Protein AF-A0A933EXP5-F1 (afdb_monomer_lite)

Secondary structure (DSSP, 8-state):
-TTTTIIIIIHHHHH-TTT-GGGHHHHHHHHHHHGGGSTTTGGGHHHHHHHHHHHHHHHHHHHHIIIIIHHHHHTTS--TTS--HHHHHHHHHHHHHHHHHHHHHHTSS---HHHHHHHHHHHHHHHHHHHHHHHHHHHHHHHHHHHHHHIIIIIIIHHHHT-

Radius of gyration: 26.06 Å; chains: 1; bounding box: 67×43×65 Å

Foldseek 3Di:
DVPPPCVLPVCVVPPPVPPPPVNVVVVVLVVQCVCCVPVVSNVSNVVSVVVVVVVVCVVVVVCCCVVPVVVLVVLQVDDCPDPDVVSVVVNVVSVLLVVLLVLLVVCVDDDDPVSVVSVVSNVVSVVVVVVVVVVVVVVVVVVVVVVVVCCCVVVPVCVVVVD

Structure (mmCIF, N/CA/C/O backbone):
data_AF-A0A933EXP5-F1
#
_entry.id   AF-A0A933EXP5-F1
#
loop_
_atom_site.group_PDB
_atom_site.id
_atom_site.type_symbol
_atom_site.label_atom_id
_atom_site.label_alt_id
_atom_site.label_comp_id
_atom_site.label_asym_id
_atom_site.label_entity_id
_atom_site.label_seq_id
_atom_site.pdbx_PDB_ins_code
_atom_site.Cartn_x
_atom_site.Cartn_y
_atom_site.Cartn_z
_atom_site.occupancy
_atom_site.B_iso_or_equiv
_atom_site.auth_seq_id
_atom_site.auth_comp_id
_atom_site.auth_asym_id
_atom_site.auth_atom_id
_atom_site.pdbx_PDB_model_num
ATOM 1 N N . LEU A 1 1 ? 18.696 3.219 -24.895 1.00 45.62 1 LEU A N 1
ATOM 2 C CA . LEU A 1 1 ? 18.831 2.351 -26.090 1.00 45.62 1 LEU A CA 1
ATOM 3 C C . LEU A 1 1 ? 19.779 1.184 -25.817 1.00 45.62 1 LEU A C 1
ATOM 5 O O . LEU A 1 1 ? 19.282 0.069 -25.726 1.00 45.62 1 LEU A O 1
ATOM 9 N N . ASN A 1 2 ? 21.071 1.427 -25.559 1.00 44.12 2 ASN A N 1
ATOM 10 C CA . ASN A 1 2 ? 22.070 0.364 -25.340 1.00 44.12 2 ASN A CA 1
ATOM 11 C C . ASN A 1 2 ? 21.957 -0.402 -23.999 1.00 44.12 2 ASN A C 1
ATOM 13 O O . ASN A 1 2 ? 22.545 -1.457 -23.846 1.00 44.12 2 ASN A O 1
ATOM 17 N N . GLN A 1 3 ? 21.194 0.113 -23.027 1.00 47.25 3 GLN A N 1
ATOM 18 C CA . GLN A 1 3 ? 21.045 -0.510 -21.698 1.00 47.25 3 GLN A CA 1
ATOM 19 C C . GLN A 1 3 ? 19.686 -1.188 -21.468 1.00 47.25 3 GLN A C 1
ATOM 21 O O . GLN A 1 3 ? 19.489 -1.831 -20.446 1.00 47.25 3 GLN A O 1
ATOM 26 N N . THR A 1 4 ? 18.725 -1.029 -22.384 1.00 51.09 4 THR A N 1
ATOM 27 C CA . THR A 1 4 ? 17.343 -1.491 -22.152 1.00 51.09 4 THR A CA 1
ATOM 28 C C . THR A 1 4 ? 16.698 -2.188 -23.338 1.00 51.09 4 THR A C 1
ATOM 30 O O . THR A 1 4 ? 15.923 -3.108 -23.114 1.00 51.09 4 THR A O 1
ATOM 33 N N . LEU A 1 5 ? 16.999 -1.783 -24.576 1.00 51.91 5 LEU A N 1
ATOM 34 C CA . LEU A 1 5 ? 16.388 -2.365 -25.778 1.00 51.91 5 LEU A CA 1
ATOM 35 C C . LEU A 1 5 ? 17.297 -3.407 -26.443 1.00 51.91 5 LEU A C 1
ATOM 37 O O . LEU A 1 5 ? 16.813 -4.446 -26.879 1.00 51.91 5 LEU A O 1
ATOM 41 N N . VAL A 1 6 ? 18.608 -3.152 -26.476 1.00 54.44 6 VAL A N 1
ATOM 42 C CA . VAL A 1 6 ? 19.599 -4.073 -27.057 1.00 54.44 6 VAL A CA 1
ATOM 43 C C . VAL A 1 6 ? 19.686 -5.405 -26.285 1.00 54.44 6 VAL A C 1
ATOM 45 O O . VAL A 1 6 ? 19.451 -6.433 -26.920 1.00 54.44 6 VAL A O 1
ATOM 48 N N . PRO A 1 7 ? 19.873 -5.427 -24.945 1.00 55.56 7 PRO A N 1
ATOM 49 C CA . PRO A 1 7 ? 20.032 -6.691 -24.213 1.00 55.56 7 PRO A CA 1
ATOM 50 C C . PRO A 1 7 ? 18.714 -7.443 -23.964 1.00 55.56 7 PRO A C 1
ATOM 52 O O . PRO A 1 7 ? 18.708 -8.662 -23.849 1.00 55.56 7 PRO A O 1
ATOM 55 N N . ASN A 1 8 ? 17.576 -6.739 -23.892 1.00 55.62 8 ASN A N 1
ATOM 56 C CA . ASN A 1 8 ? 16.293 -7.365 -23.537 1.00 55.62 8 ASN A CA 1
ATOM 57 C C . ASN A 1 8 ? 15.436 -7.768 -24.743 1.00 55.62 8 ASN A C 1
ATOM 59 O O . ASN A 1 8 ? 14.465 -8.499 -24.565 1.00 55.62 8 ASN A O 1
ATOM 63 N N . LEU A 1 9 ? 15.736 -7.266 -25.948 1.00 56.91 9 LEU A N 1
ATOM 64 C CA . LEU A 1 9 ? 14.895 -7.509 -27.123 1.00 56.91 9 LEU A CA 1
ATOM 65 C C . LEU A 1 9 ? 15.687 -7.913 -28.368 1.00 56.91 9 LEU A C 1
ATOM 67 O O . LEU A 1 9 ? 15.249 -8.806 -29.078 1.00 56.91 9 LEU A O 1
ATOM 71 N N . ILE A 1 10 ? 16.831 -7.285 -28.653 1.00 55.38 10 ILE A N 1
ATOM 72 C CA . ILE A 1 10 ? 17.547 -7.505 -29.923 1.00 55.38 10 ILE A CA 1
ATOM 73 C C . ILE A 1 10 ? 18.473 -8.728 -29.834 1.00 55.38 10 ILE A C 1
ATOM 75 O O . ILE A 1 10 ? 18.389 -9.614 -30.679 1.00 55.38 10 ILE A O 1
ATOM 79 N N . GLU A 1 11 ? 19.299 -8.838 -28.794 1.00 57.97 11 GLU A N 1
ATOM 80 C CA . GLU A 1 11 ? 20.190 -9.997 -28.596 1.00 57.97 11 GLU A CA 1
ATOM 81 C C . GLU A 1 11 ? 19.455 -11.354 -28.469 1.00 57.97 11 GLU A C 1
ATOM 83 O O . GLU A 1 11 ? 19.861 -12.303 -29.146 1.00 57.97 11 GLU A O 1
ATOM 88 N N . PRO A 1 12 ? 18.343 -11.486 -27.713 1.00 56.03 12 PRO A N 1
ATOM 89 C CA . PRO A 1 12 ? 17.659 -12.775 -27.585 1.00 56.03 12 PRO A CA 1
ATOM 90 C C . PRO A 1 12 ? 16.879 -13.217 -28.835 1.00 56.03 12 PRO A C 1
ATOM 92 O O . PRO A 1 12 ? 16.626 -14.412 -28.987 1.00 56.03 12 PRO A O 1
ATOM 95 N N . LEU A 1 13 ? 16.506 -12.291 -29.729 1.00 53.81 13 LEU A N 1
ATOM 96 C CA . LEU A 1 13 ? 15.774 -12.599 -30.969 1.00 53.81 13 LEU A CA 1
ATOM 97 C C . LEU A 1 13 ? 16.696 -13.059 -32.108 1.00 53.81 13 LEU A C 1
ATOM 99 O O . LEU A 1 13 ? 16.277 -13.883 -32.923 1.00 53.81 13 LEU A O 1
ATOM 103 N N . PHE A 1 14 ? 17.937 -12.562 -32.154 1.00 57.97 14 PHE A N 1
ATOM 104 C CA . PHE A 1 14 ? 18.897 -12.874 -33.221 1.00 57.97 14 PHE A CA 1
ATOM 105 C C . PHE A 1 14 ? 19.993 -13.881 -32.820 1.00 57.97 14 PHE A C 1
ATOM 107 O O . PHE A 1 14 ? 20.679 -14.384 -33.706 1.00 57.97 14 PHE A O 1
ATOM 114 N N . GLY A 1 15 ? 20.155 -14.196 -31.526 1.00 58.19 15 GLY A N 1
ATOM 115 C CA . GLY A 1 15 ? 21.155 -15.158 -31.037 1.00 58.19 15 GLY A CA 1
ATOM 116 C C . GLY A 1 15 ? 20.659 -16.597 -30.844 1.00 58.19 15 GLY A C 1
ATOM 117 O O . GLY A 1 15 ? 21.420 -17.526 -31.090 1.00 58.19 15 GLY A O 1
ATOM 118 N N . ASP A 1 16 ? 19.404 -16.804 -30.419 1.00 55.38 16 ASP A N 1
ATOM 119 C CA . ASP A 1 16 ? 18.912 -18.136 -30.019 1.00 55.38 16 ASP A CA 1
ATOM 120 C C . ASP A 1 16 ? 17.395 -18.291 -30.277 1.00 55.38 16 ASP A C 1
ATOM 122 O O . ASP A 1 16 ? 16.550 -18.357 -29.378 1.00 55.38 16 ASP A O 1
ATOM 126 N N . THR A 1 17 ? 17.025 -18.293 -31.561 1.00 53.06 17 THR A N 1
ATOM 127 C CA . THR A 1 17 ? 15.632 -18.263 -32.054 1.00 53.06 17 THR A CA 1
ATOM 128 C C . THR A 1 17 ? 14.779 -19.464 -31.601 1.00 53.06 17 THR A C 1
ATOM 130 O O . THR A 1 17 ? 13.553 -19.378 -31.608 1.00 53.06 17 THR A O 1
ATOM 133 N N . ALA A 1 18 ? 15.386 -20.571 -31.156 1.00 57.25 18 ALA A N 1
ATOM 134 C CA . ALA A 1 18 ? 14.666 -21.781 -30.741 1.00 57.25 18 ALA A CA 1
ATOM 135 C C . ALA A 1 18 ? 14.181 -21.768 -29.274 1.00 57.25 18 ALA A C 1
ATOM 137 O O . ALA A 1 18 ? 13.230 -22.475 -28.943 1.00 57.25 18 ALA A O 1
ATOM 138 N N . ARG A 1 19 ? 14.807 -20.979 -28.384 1.00 59.16 19 ARG A N 1
ATOM 139 C CA . ARG A 1 19 ? 14.485 -20.939 -26.939 1.00 59.16 19 ARG A CA 1
ATOM 140 C C . ARG A 1 19 ? 13.534 -19.795 -26.564 1.00 59.16 19 ARG A C 1
ATOM 142 O O . ARG A 1 19 ? 12.861 -19.871 -25.544 1.00 59.16 19 ARG A O 1
ATOM 149 N N . ASN A 1 20 ? 13.464 -18.757 -27.397 1.00 60.22 20 ASN A N 1
ATOM 150 C CA . ASN A 1 20 ? 12.940 -17.437 -27.036 1.00 60.22 20 ASN A CA 1
ATOM 151 C C . ASN A 1 20 ? 11.650 -17.035 -27.780 1.00 60.22 20 ASN A C 1
ATOM 153 O O . ASN A 1 20 ? 11.380 -15.847 -27.955 1.00 60.22 20 ASN A O 1
ATOM 157 N N . TRP A 1 21 ? 10.826 -17.999 -28.210 1.00 64.69 21 TRP A N 1
ATOM 158 C CA . TRP A 1 21 ? 9.543 -17.709 -28.877 1.00 64.69 21 TRP A CA 1
ATOM 159 C C . TRP A 1 21 ? 8.591 -16.870 -28.002 1.00 64.69 21 TRP A C 1
ATOM 161 O O . TRP A 1 21 ? 7.831 -16.043 -28.508 1.00 64.69 21 TRP A O 1
ATOM 171 N N . ASP A 1 22 ? 8.700 -17.001 -26.679 1.00 66.69 22 ASP A N 1
ATOM 172 C CA . ASP A 1 22 ? 7.883 -16.276 -25.699 1.00 66.69 22 ASP A CA 1
ATOM 173 C C . ASP A 1 22 ? 8.078 -14.747 -25.745 1.00 6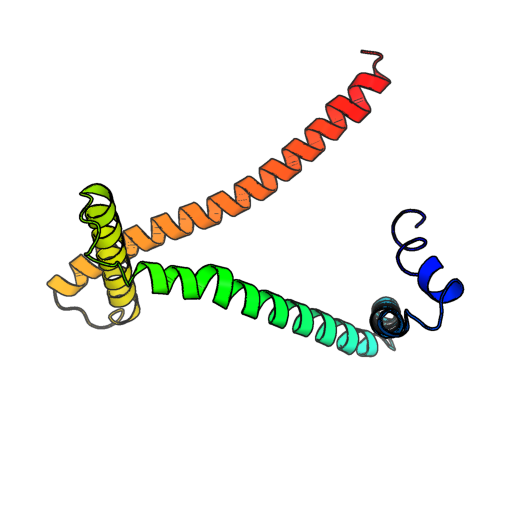6.69 22 ASP A C 1
ATOM 175 O O . ASP A 1 22 ? 7.189 -13.993 -25.348 1.00 66.69 22 ASP A O 1
ATOM 179 N N . LEU A 1 23 ? 9.207 -14.263 -26.281 1.00 67.06 23 LEU A N 1
ATOM 180 C CA . LEU A 1 23 ? 9.526 -12.833 -26.405 1.00 67.06 23 LEU A CA 1
ATOM 181 C C . LEU A 1 23 ? 8.880 -12.168 -27.633 1.00 67.06 23 LEU A C 1
ATOM 183 O O . LEU A 1 23 ? 8.807 -10.938 -27.713 1.00 67.06 23 LEU A O 1
ATOM 187 N N . VAL A 1 24 ? 8.339 -12.957 -28.565 1.00 72.94 24 VAL A N 1
ATOM 188 C CA . VAL A 1 24 ? 7.648 -12.445 -29.759 1.00 72.94 24 VAL A CA 1
ATOM 189 C C . VAL A 1 24 ? 6.343 -11.743 -29.376 1.00 72.94 24 VAL A C 1
ATOM 191 O O . VAL A 1 24 ? 6.027 -10.677 -29.906 1.00 72.94 24 VAL A O 1
ATOM 194 N N . VAL A 1 25 ? 5.608 -12.289 -28.404 1.00 78.62 25 VAL A N 1
ATOM 195 C CA . VAL A 1 25 ? 4.335 -11.730 -27.919 1.00 78.62 25 VAL A CA 1
ATOM 196 C C . VAL A 1 25 ? 4.509 -10.316 -27.333 1.00 78.62 25 VAL A C 1
ATOM 198 O O . VAL A 1 25 ? 3.847 -9.396 -27.823 1.00 78.62 25 VAL A O 1
ATOM 201 N N . PRO A 1 26 ? 5.402 -10.067 -26.351 1.00 75.88 26 PRO A N 1
ATOM 202 C CA . PRO A 1 26 ? 5.646 -8.715 -25.852 1.00 75.88 26 PRO A CA 1
ATOM 203 C C . PRO A 1 26 ? 6.276 -7.793 -26.906 1.00 75.88 26 PRO A C 1
ATOM 205 O O . PRO A 1 26 ? 5.999 -6.594 -26.883 1.00 75.88 26 PRO A O 1
ATOM 208 N N . GLY A 1 27 ? 7.045 -8.321 -27.866 1.00 78.56 27 GLY A N 1
ATOM 209 C CA . GLY A 1 27 ? 7.560 -7.547 -29.001 1.00 78.56 27 GLY A CA 1
ATOM 210 C C . GLY A 1 27 ? 6.448 -6.991 -29.901 1.00 78.56 27 GLY A C 1
ATOM 211 O O . GLY A 1 27 ? 6.428 -5.794 -30.199 1.00 78.56 27 GLY A O 1
ATOM 212 N N . ILE A 1 28 ? 5.473 -7.829 -30.270 1.00 83.25 28 ILE A N 1
ATOM 213 C CA . ILE A 1 28 ? 4.301 -7.419 -31.061 1.00 83.25 28 ILE A CA 1
ATOM 214 C C . ILE A 1 28 ? 3.453 -6.405 -30.284 1.00 83.25 28 ILE A C 1
ATOM 216 O O . ILE A 1 28 ? 3.070 -5.371 -30.834 1.00 83.25 28 ILE A O 1
ATOM 220 N N . LEU A 1 29 ? 3.203 -6.651 -28.994 1.00 82.25 29 LEU A N 1
ATOM 221 C CA . LEU A 1 29 ? 2.454 -5.723 -28.137 1.00 82.25 29 LEU A CA 1
ATOM 222 C C . LEU A 1 29 ? 3.176 -4.375 -27.990 1.00 82.25 29 LEU A C 1
ATOM 224 O O . LEU A 1 29 ? 2.538 -3.322 -28.044 1.00 82.25 29 LEU A O 1
ATOM 228 N N . GLY A 1 30 ? 4.505 -4.396 -27.871 1.00 80.81 30 GLY A N 1
ATOM 229 C CA . GLY A 1 30 ? 5.348 -3.203 -27.855 1.00 80.81 30 GLY A CA 1
ATOM 230 C C . GLY A 1 30 ? 5.228 -2.401 -29.149 1.00 80.81 30 GLY A C 1
ATOM 231 O O . GLY A 1 30 ? 4.992 -1.194 -29.104 1.00 80.81 30 GLY A O 1
ATOM 232 N N . PHE A 1 31 ? 5.294 -3.061 -30.306 1.00 82.69 31 PHE A N 1
ATOM 233 C CA . PHE A 1 31 ? 5.099 -2.404 -31.600 1.00 82.69 31 PHE A CA 1
ATOM 234 C C . PHE A 1 31 ? 3.687 -1.811 -31.745 1.00 82.69 31 PHE A C 1
ATOM 236 O O . PHE A 1 31 ? 3.531 -0.666 -32.171 1.00 82.69 31 PHE A O 1
ATOM 243 N N . MET A 1 32 ? 2.651 -2.536 -31.308 1.00 82.94 32 MET A N 1
ATOM 244 C CA . MET A 1 32 ? 1.266 -2.048 -31.307 1.00 82.94 32 MET A CA 1
ATOM 245 C C . MET A 1 32 ? 1.076 -0.793 -30.442 1.00 82.94 32 MET A C 1
ATOM 247 O O . MET A 1 32 ? 0.242 0.052 -30.773 1.00 82.94 32 MET A O 1
ATOM 251 N N . LEU A 1 33 ? 1.851 -0.624 -29.366 1.00 83.75 33 LEU A N 1
ATOM 252 C CA . LEU A 1 33 ? 1.831 0.601 -28.560 1.00 83.75 33 LEU A CA 1
ATOM 253 C C . LEU A 1 33 ? 2.397 1.810 -29.319 1.00 83.75 33 LEU A C 1
ATOM 255 O O . LEU A 1 33 ? 1.854 2.907 -29.179 1.00 83.75 33 LEU A O 1
ATOM 259 N N . TYR A 1 34 ? 3.412 1.632 -30.170 1.00 82.81 34 TYR A N 1
ATOM 260 C CA . TYR A 1 34 ? 3.962 2.720 -30.995 1.00 82.81 34 TYR A CA 1
ATOM 261 C C . TYR A 1 34 ? 2.975 3.223 -32.058 1.00 82.81 34 TYR A C 1
ATOM 263 O O . TYR A 1 34 ? 3.000 4.398 -32.423 1.00 82.81 34 TYR A O 1
ATOM 271 N N . ILE A 1 35 ? 2.024 2.397 -32.497 1.00 86.50 35 ILE A N 1
ATOM 272 C CA . ILE A 1 35 ? 0.972 2.814 -33.443 1.00 86.50 35 ILE A CA 1
ATOM 273 C C . ILE A 1 35 ? 0.091 3.941 -32.861 1.00 86.50 35 ILE A C 1
ATOM 275 O O . ILE A 1 35 ? -0.554 4.681 -33.606 1.00 86.50 35 ILE A O 1
ATOM 279 N N . ARG A 1 36 ? 0.121 4.161 -31.536 1.00 80.12 36 ARG A N 1
ATOM 280 C CA . ARG A 1 36 ? -0.570 5.269 -30.857 1.00 80.12 36 ARG A CA 1
ATOM 281 C C . ARG A 1 36 ? -0.203 6.656 -31.400 1.00 80.12 36 ARG A C 1
ATOM 283 O O . ARG A 1 36 ? -1.038 7.553 -31.324 1.00 80.12 36 ARG A O 1
ATOM 290 N N . TYR A 1 37 ? 0.995 6.840 -31.957 1.00 83.56 37 TYR A N 1
ATOM 291 C CA . TYR A 1 37 ? 1.424 8.129 -32.517 1.00 83.56 37 TYR A CA 1
ATOM 292 C C . TYR A 1 37 ? 0.722 8.492 -33.838 1.00 83.56 37 TYR A C 1
ATOM 294 O O . TYR A 1 37 ? 0.744 9.653 -34.238 1.00 83.56 37 TYR A O 1
ATOM 302 N N . ILE A 1 38 ? 0.062 7.535 -34.504 1.00 88.25 38 ILE A N 1
ATOM 303 C CA . ILE A 1 38 ? -0.667 7.763 -35.757 1.00 88.25 38 ILE A CA 1
ATOM 304 C C . ILE A 1 38 ? -2.177 7.794 -35.455 1.00 88.25 38 ILE A C 1
ATOM 306 O O . ILE A 1 38 ? -2.788 6.736 -35.272 1.00 88.25 38 ILE A O 1
ATOM 310 N N . PRO A 1 39 ? -2.836 8.972 -35.455 1.00 77.62 39 PRO A N 1
ATOM 311 C CA . PRO A 1 39 ? -4.223 9.110 -34.993 1.00 77.62 39 PRO A CA 1
ATOM 312 C C . PRO A 1 39 ? -5.235 8.274 -35.795 1.00 77.62 39 PRO A C 1
ATOM 314 O O . PRO A 1 39 ? -6.260 7.876 -35.250 1.00 77.62 39 PRO A O 1
ATOM 317 N N . LYS A 1 40 ? -4.937 7.942 -37.061 1.00 84.25 40 LYS A N 1
ATOM 318 C CA . LYS A 1 40 ? -5.809 7.125 -37.926 1.00 84.25 40 LYS A CA 1
ATOM 319 C C . LYS A 1 40 ? -5.853 5.634 -37.549 1.00 84.25 40 LYS A C 1
ATOM 321 O O . LYS A 1 40 ? -6.852 4.982 -37.823 1.00 84.25 40 LYS A O 1
ATOM 326 N N . ILE A 1 41 ? -4.799 5.089 -36.930 1.00 87.50 41 ILE A N 1
ATOM 327 C CA . ILE A 1 41 ? -4.671 3.645 -36.615 1.00 87.50 41 ILE A CA 1
ATOM 328 C C . ILE A 1 41 ? -4.502 3.419 -35.098 1.00 87.50 41 ILE A C 1
ATOM 330 O O . ILE A 1 41 ? -4.380 2.295 -34.620 1.00 87.50 41 ILE A O 1
ATOM 334 N N . ALA A 1 42 ? -4.599 4.480 -34.291 1.00 83.31 42 ALA A N 1
ATOM 335 C CA . ALA A 1 42 ? -4.417 4.435 -32.841 1.00 83.31 42 ALA A CA 1
ATOM 336 C C . ALA A 1 42 ? -5.333 3.429 -32.108 1.00 83.31 42 ALA A C 1
ATOM 338 O O . ALA A 1 42 ? -5.017 3.024 -30.989 1.00 83.31 42 ALA A O 1
ATOM 339 N N . TRP A 1 43 ? -6.437 2.981 -32.717 1.00 87.31 43 TRP A N 1
ATOM 340 C CA . TRP A 1 43 ? -7.316 1.950 -32.156 1.00 87.31 43 TRP A CA 1
ATOM 341 C C . TRP A 1 43 ? -6.596 0.615 -31.899 1.00 87.31 43 TRP A C 1
ATOM 343 O O . TRP A 1 43 ? -6.911 -0.053 -30.918 1.00 87.31 43 TRP A O 1
ATOM 353 N N . VAL A 1 44 ? -5.578 0.272 -32.697 1.00 85.75 44 VAL A N 1
ATOM 354 C CA . VAL A 1 44 ? -4.791 -0.965 -32.544 1.00 85.75 44 VAL A CA 1
ATOM 355 C C . VAL A 1 44 ? -4.019 -0.975 -31.219 1.00 85.75 44 VAL A C 1
ATOM 357 O O . VAL A 1 44 ? -3.941 -2.005 -30.551 1.00 85.75 44 VAL A O 1
ATOM 360 N N . SER A 1 45 ? -3.541 0.188 -30.764 1.00 87.00 45 SER A N 1
ATOM 361 C CA . SER A 1 45 ? -2.828 0.305 -29.481 1.00 87.00 45 SER A CA 1
ATOM 362 C C . SER A 1 45 ? -3.706 -0.028 -28.264 1.00 87.00 45 SER A C 1
ATOM 364 O O . SER A 1 45 ? -3.189 -0.384 -27.205 1.00 87.00 45 SER A O 1
ATOM 366 N N . ARG A 1 46 ? -5.041 0.023 -28.407 1.00 87.25 46 ARG A N 1
ATOM 367 C CA . ARG A 1 46 ? -5.987 -0.306 -27.329 1.00 87.25 46 ARG A CA 1
ATOM 368 C C . ARG A 1 46 ? -5.958 -1.787 -26.961 1.00 87.25 46 ARG A C 1
ATOM 370 O O . ARG A 1 46 ? -6.113 -2.095 -25.787 1.00 87.25 46 ARG A O 1
ATOM 377 N N . PHE A 1 47 ? -5.714 -2.688 -27.917 1.00 88.56 47 PHE A N 1
ATOM 378 C CA . PHE A 1 47 ? -5.587 -4.122 -27.625 1.00 88.56 47 PHE A CA 1
ATOM 379 C C . PHE A 1 47 ? -4.326 -4.421 -26.822 1.00 88.56 47 PHE A C 1
ATOM 381 O O . PHE A 1 47 ? -4.385 -5.163 -25.845 1.00 88.56 47 PHE A O 1
ATOM 388 N N . ALA A 1 48 ? -3.207 -3.787 -27.180 1.00 87.62 48 ALA A N 1
ATOM 389 C CA . ALA A 1 48 ? -1.968 -3.938 -26.429 1.00 87.62 48 ALA A CA 1
ATOM 390 C C . ALA A 1 48 ? -2.101 -3.397 -24.997 1.00 87.62 48 ALA A C 1
ATOM 392 O O . ALA A 1 48 ? -1.690 -4.056 -24.044 1.00 87.62 48 ALA A O 1
ATOM 393 N N . LEU A 1 49 ? -2.754 -2.240 -24.831 1.00 86.75 49 LEU A N 1
ATOM 394 C CA . LEU A 1 49 ? -3.071 -1.689 -23.511 1.00 86.75 49 LEU A CA 1
ATOM 395 C C . LEU A 1 49 ? -4.013 -2.593 -22.710 1.00 86.75 49 LEU A C 1
ATOM 397 O O . LEU A 1 49 ? -3.783 -2.783 -21.520 1.00 86.75 49 LEU A O 1
ATOM 401 N N . ALA A 1 50 ? -5.044 -3.162 -23.341 1.00 90.38 50 ALA A N 1
ATOM 402 C CA . ALA A 1 50 ? -5.969 -4.073 -22.676 1.00 90.38 50 ALA A CA 1
ATOM 403 C C . ALA A 1 50 ? -5.233 -5.305 -22.134 1.00 90.38 50 ALA A C 1
ATOM 405 O O . ALA A 1 50 ? -5.352 -5.606 -20.952 1.00 90.38 50 ALA A O 1
ATOM 406 N N . ILE A 1 51 ? -4.401 -5.949 -22.958 1.00 90.62 51 ILE A N 1
ATOM 407 C CA . ILE A 1 51 ? -3.610 -7.119 -22.550 1.00 90.62 51 ILE A CA 1
ATOM 408 C C . ILE A 1 51 ? -2.640 -6.759 -21.418 1.00 90.62 51 ILE A C 1
ATOM 410 O O . ILE A 1 51 ? -2.564 -7.480 -20.424 1.00 90.62 51 ILE A O 1
ATOM 414 N N . TYR A 1 52 ? -1.945 -5.623 -21.525 1.00 87.81 52 TYR A N 1
ATOM 415 C CA . TYR A 1 52 ? -1.034 -5.146 -20.483 1.00 87.81 52 TYR A CA 1
ATOM 416 C C . TYR A 1 52 ? -1.751 -4.916 -19.143 1.00 87.81 52 TYR A C 1
ATOM 418 O O . TYR A 1 52 ? -1.294 -5.381 -18.098 1.00 87.81 52 TYR A O 1
ATOM 426 N N . VAL A 1 53 ? -2.898 -4.231 -19.169 1.00 92.31 53 VAL A N 1
ATOM 427 C CA . VAL A 1 53 ? -3.702 -3.956 -17.971 1.00 92.31 53 VAL A CA 1
ATOM 428 C C . VAL A 1 53 ? -4.261 -5.250 -17.382 1.00 92.31 53 VAL A C 1
ATOM 430 O O . VAL A 1 53 ? -4.176 -5.440 -16.172 1.00 92.31 53 VAL A O 1
ATOM 433 N N . THR A 1 54 ? -4.779 -6.165 -18.206 1.00 93.06 54 THR A N 1
ATOM 434 C CA . THR A 1 54 ? -5.293 -7.464 -17.746 1.00 93.06 54 THR A CA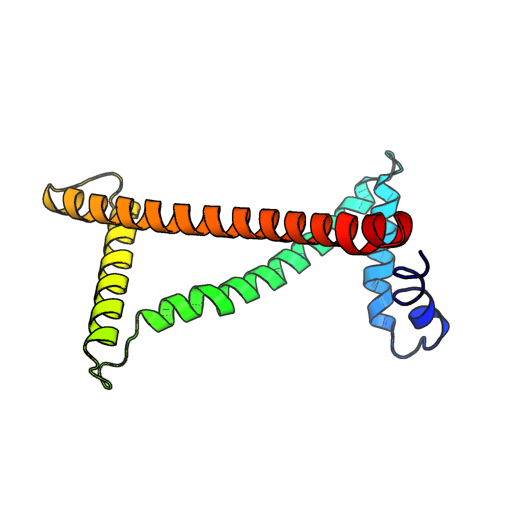 1
ATOM 435 C C . THR A 1 54 ? -4.202 -8.297 -17.082 1.00 93.06 54 THR A C 1
ATOM 437 O O . THR A 1 54 ? -4.432 -8.833 -15.999 1.00 93.06 54 THR A O 1
ATOM 440 N N . TYR A 1 55 ? -3.010 -8.367 -17.679 1.00 91.56 55 TYR A N 1
ATOM 441 C CA . TYR A 1 55 ? -1.865 -9.047 -17.077 1.00 91.56 55 TYR A CA 1
ATOM 442 C C . TYR A 1 55 ? -1.518 -8.444 -15.711 1.00 91.56 55 TYR A C 1
ATOM 444 O O . TYR A 1 55 ? -1.441 -9.164 -14.715 1.00 9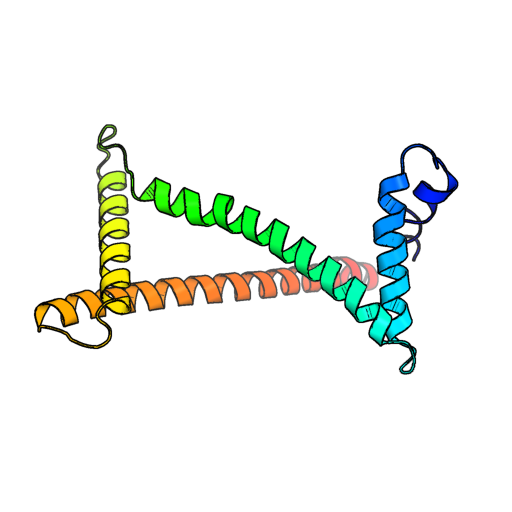1.56 55 TYR A O 1
ATOM 452 N N . TYR A 1 56 ? -1.386 -7.115 -15.643 1.00 91.88 56 TYR A N 1
ATOM 453 C CA . TYR A 1 56 ? -1.047 -6.423 -14.401 1.00 91.88 56 TYR A CA 1
ATOM 454 C C . TYR A 1 56 ? -2.096 -6.654 -13.307 1.00 91.88 56 TYR A C 1
ATOM 456 O O . TYR A 1 56 ? -1.744 -6.979 -12.175 1.00 91.88 56 TYR A O 1
ATOM 464 N N . ILE A 1 57 ? -3.385 -6.556 -13.647 1.00 94.75 57 ILE A N 1
ATOM 465 C CA . ILE A 1 57 ? -4.485 -6.823 -12.713 1.00 94.75 57 ILE A CA 1
ATOM 466 C C . ILE A 1 57 ? -4.459 -8.280 -12.240 1.00 94.75 57 ILE A C 1
ATOM 468 O O . ILE A 1 57 ? -4.648 -8.514 -11.052 1.00 94.75 57 ILE A O 1
ATOM 472 N N . GLY A 1 58 ? -4.206 -9.256 -13.117 1.00 93.69 58 GLY A N 1
ATOM 473 C CA . GLY A 1 58 ? -4.168 -10.674 -12.739 1.00 93.69 58 GLY A CA 1
ATOM 474 C C . GLY A 1 58 ? -3.043 -11.003 -11.752 1.00 93.69 58 GLY A C 1
ATOM 475 O O . GLY A 1 58 ? -3.267 -11.672 -10.736 1.00 93.69 58 GLY A O 1
ATOM 476 N N . VAL A 1 59 ? -1.843 -10.478 -12.013 1.00 93.94 59 VAL A N 1
ATOM 477 C CA . VAL A 1 59 ? -0.688 -10.614 -11.111 1.00 93.94 59 VAL A CA 1
ATOM 478 C C . VAL A 1 59 ? -0.976 -9.938 -9.773 1.00 93.94 59 VAL A C 1
ATOM 480 O O . VAL A 1 59 ? -0.827 -10.551 -8.714 1.00 93.94 59 VAL A O 1
ATOM 483 N N . GLU A 1 60 ? -1.438 -8.690 -9.812 1.00 90.88 60 GLU A N 1
ATOM 484 C CA . GLU A 1 60 ? -1.687 -7.892 -8.615 1.00 90.88 60 GLU A CA 1
ATOM 485 C C . GLU A 1 60 ? -2.838 -8.455 -7.774 1.00 90.88 60 GLU A C 1
ATOM 487 O O . GLU A 1 60 ? -2.758 -8.463 -6.548 1.00 90.88 60 GLU A O 1
ATOM 492 N N . PHE A 1 61 ? -3.883 -8.988 -8.409 1.00 94.00 61 PHE A N 1
ATOM 493 C CA . PHE A 1 61 ? -4.981 -9.667 -7.727 1.00 94.00 61 PHE A CA 1
ATOM 494 C C . PHE A 1 61 ? -4.465 -10.859 -6.922 1.00 94.00 61 PHE A C 1
ATOM 496 O O . PHE A 1 61 ? -4.705 -10.946 -5.718 1.00 94.00 61 PHE A O 1
ATOM 503 N N . THR A 1 62 ? -3.689 -11.737 -7.562 1.00 93.94 62 THR A N 1
ATOM 504 C CA . THR A 1 62 ? -3.120 -12.916 -6.896 1.00 93.94 62 THR A CA 1
ATOM 505 C C . THR A 1 62 ? -2.202 -12.501 -5.748 1.00 93.94 62 THR A C 1
ATOM 507 O O . THR A 1 62 ? -2.302 -13.061 -4.652 1.00 93.94 62 THR A O 1
ATOM 510 N N . ARG A 1 63 ? -1.372 -11.471 -5.968 1.00 92.50 63 ARG A N 1
ATOM 511 C CA . ARG A 1 63 ? -0.467 -10.895 -4.965 1.00 92.50 63 ARG A CA 1
ATOM 512 C C . ARG A 1 63 ? -1.221 -10.334 -3.764 1.00 92.50 63 ARG A C 1
ATOM 514 O O . ARG A 1 63 ? -0.833 -10.619 -2.638 1.00 92.50 63 ARG A O 1
ATOM 521 N N . LYS A 1 64 ? -2.302 -9.581 -3.974 1.00 91.19 64 LYS A N 1
ATOM 522 C CA . LYS A 1 64 ? -3.106 -9.011 -2.882 1.00 91.19 64 LYS A CA 1
ATOM 523 C C . LYS A 1 64 ? -3.870 -10.077 -2.112 1.00 91.19 64 LYS A C 1
ATOM 525 O O . LYS A 1 64 ? -3.879 -10.053 -0.884 1.00 91.19 64 LYS A O 1
ATOM 530 N N . VAL A 1 65 ? -4.472 -11.041 -2.806 1.00 93.69 65 VAL A N 1
ATOM 531 C CA . VAL A 1 65 ? -5.204 -12.130 -2.149 1.00 93.69 65 VAL A CA 1
ATOM 532 C C . VAL A 1 65 ? -4.264 -12.950 -1.263 1.00 93.69 65 VAL A C 1
ATOM 534 O O . VAL A 1 65 ? -4.544 -13.127 -0.080 1.00 93.69 65 VAL A O 1
ATOM 537 N N . HIS A 1 66 ? -3.122 -13.391 -1.793 1.00 92.06 66 HIS A N 1
ATOM 538 C CA . HIS A 1 66 ? -2.196 -14.248 -1.047 1.00 92.06 66 HIS A CA 1
ATOM 539 C C . HIS A 1 66 ? -1.297 -13.484 -0.074 1.00 92.06 66 HIS A C 1
ATOM 541 O O . HIS A 1 66 ? -0.945 -14.015 0.974 1.00 92.06 66 HIS A O 1
ATOM 547 N N . GLY A 1 67 ? -0.906 -12.257 -0.410 1.00 91.00 67 GLY A N 1
ATOM 548 C CA . GLY A 1 67 ? 0.044 -11.467 0.372 1.00 91.00 67 GLY A CA 1
ATOM 549 C C . GLY A 1 67 ? -0.598 -10.595 1.446 1.00 91.00 67 GLY A C 1
ATOM 550 O O . GLY A 1 67 ? 0.051 -10.290 2.444 1.00 91.00 67 GLY A O 1
ATOM 551 N N . GLU A 1 68 ? -1.860 -10.200 1.274 1.00 87.56 68 GLU A N 1
ATOM 552 C CA . GLU A 1 68 ? -2.533 -9.274 2.190 1.00 87.56 68 GLU A CA 1
ATOM 553 C C . GLU A 1 68 ? -3.791 -9.902 2.792 1.00 87.56 68 GLU A C 1
ATOM 555 O O . GLU A 1 68 ? -3.888 -10.008 4.013 1.00 87.56 68 GLU A O 1
ATOM 560 N N . VAL A 1 69 ? -4.726 -10.380 1.964 1.00 87.81 69 VAL A N 1
ATOM 561 C CA . VAL A 1 69 ? -6.047 -10.837 2.434 1.00 87.81 69 VAL A CA 1
ATOM 562 C C . VAL A 1 69 ? -5.956 -12.132 3.242 1.00 87.81 69 VAL A C 1
ATOM 564 O O . VAL A 1 69 ? -6.403 -12.167 4.387 1.00 87.81 69 VAL A O 1
ATOM 567 N N . LEU A 1 70 ? -5.362 -13.196 2.689 1.00 89.38 70 LEU A N 1
ATOM 568 C CA . LEU A 1 70 ? -5.260 -14.484 3.384 1.00 89.38 70 LEU A CA 1
ATOM 569 C C . LEU A 1 70 ? -4.469 -14.378 4.700 1.00 89.38 70 LEU A C 1
ATOM 571 O O . LEU A 1 70 ? -4.968 -14.878 5.709 1.00 89.38 70 LEU A O 1
ATOM 575 N N . PRO A 1 71 ? -3.316 -13.682 4.764 1.00 87.81 71 PRO A N 1
ATOM 576 C CA . PRO A 1 71 ? -2.605 -13.482 6.023 1.00 87.81 71 PRO A CA 1
ATOM 577 C C . PRO A 1 71 ? -3.380 -12.630 7.035 1.00 87.81 71 PRO A C 1
ATOM 579 O O . PRO A 1 71 ? -3.258 -12.842 8.239 1.00 87.81 71 PRO A O 1
ATOM 582 N N . GLN A 1 72 ? -4.184 -11.658 6.590 1.00 83.94 72 GLN A N 1
ATOM 583 C CA . GLN A 1 72 ? -5.052 -10.893 7.495 1.00 83.94 72 GLN A CA 1
ATOM 584 C C . GLN A 1 72 ? -6.147 -11.775 8.102 1.00 83.94 72 GLN A C 1
ATOM 586 O O . GLN A 1 72 ? -6.410 -11.673 9.299 1.00 83.94 72 GLN A O 1
ATOM 591 N N . LEU A 1 73 ? -6.738 -12.673 7.309 1.00 85.25 73 LEU A N 1
ATOM 592 C CA . LEU A 1 73 ? -7.720 -13.644 7.794 1.00 85.25 73 LEU A CA 1
ATOM 593 C C . LEU A 1 73 ? -7.081 -14.692 8.711 1.00 85.25 73 LEU A C 1
ATOM 595 O O . LEU A 1 73 ? -7.641 -15.002 9.758 1.00 85.25 73 LEU A O 1
ATOM 599 N N . SER A 1 74 ? -5.893 -15.201 8.377 1.00 83.31 74 SER A N 1
ATOM 600 C CA . SER A 1 74 ? -5.196 -16.179 9.222 1.00 83.31 74 SER A CA 1
ATOM 601 C C . SER A 1 74 ? -4.815 -15.588 10.580 1.00 83.31 74 SER A C 1
ATOM 603 O O . SER A 1 74 ? -4.861 -16.290 11.582 1.00 83.31 74 SER A O 1
ATOM 605 N N . ARG A 1 75 ? -4.507 -14.285 10.644 1.00 75.50 75 ARG A N 1
ATOM 606 C CA . ARG A 1 75 ? -4.264 -13.560 11.904 1.00 75.50 75 ARG A CA 1
ATOM 607 C C . ARG A 1 75 ? -5.509 -13.420 12.788 1.00 75.50 75 ARG A C 1
ATOM 609 O O . ARG A 1 75 ? -5.349 -13.140 13.970 1.00 75.50 75 ARG A O 1
ATOM 616 N N . LEU A 1 76 ? -6.722 -13.623 12.261 1.00 72.81 76 LEU A N 1
ATOM 617 C CA . LEU A 1 76 ? -7.937 -13.721 13.086 1.00 72.81 76 LEU A CA 1
ATOM 618 C C . LEU A 1 76 ? -8.046 -15.080 13.791 1.00 72.81 76 LEU A C 1
ATOM 620 O O . LEU A 1 76 ? -8.685 -15.176 14.835 1.00 72.81 76 LEU A O 1
ATOM 624 N N . ILE A 1 77 ? -7.433 -16.127 13.233 1.00 72.94 77 ILE A N 1
ATOM 625 C CA . ILE A 1 77 ? -7.484 -17.494 13.756 1.00 72.94 77 ILE A CA 1
ATOM 626 C C . ILE A 1 77 ? -6.235 -17.716 14.607 1.00 72.94 77 ILE A C 1
ATOM 628 O O . ILE A 1 77 ? -5.242 -18.292 14.168 1.00 72.94 77 ILE A O 1
ATOM 632 N N . VAL A 1 78 ? -6.259 -17.196 15.832 1.00 68.06 78 VAL A N 1
ATOM 633 C CA . VAL A 1 78 ? -5.113 -17.295 16.740 1.00 68.06 78 VAL A CA 1
ATOM 634 C C . VAL A 1 78 ? -5.177 -18.623 17.495 1.00 68.06 78 VAL A C 1
ATOM 636 O O . VAL A 1 78 ? -6.167 -18.878 18.186 1.00 68.06 78 VAL A O 1
ATOM 639 N N . PRO A 1 79 ? -4.147 -19.483 17.399 1.00 62.62 79 PRO A N 1
ATOM 640 C CA . PRO A 1 79 ? -4.079 -20.684 18.213 1.00 62.62 79 PRO A CA 1
ATOM 641 C C . PRO A 1 79 ? -3.872 -20.288 19.679 1.00 62.62 79 PRO A C 1
ATOM 643 O O . PRO A 1 79 ? -2.856 -19.704 20.047 1.00 62.62 79 PRO A O 1
ATOM 646 N N . LEU A 1 80 ? -4.833 -20.639 20.536 1.00 62.03 80 LEU A N 1
ATOM 647 C CA . LEU A 1 80 ? -4.812 -20.381 21.986 1.00 62.03 80 LEU A CA 1
ATOM 648 C C . LEU A 1 80 ? -3.754 -21.212 22.743 1.00 62.03 80 LEU A C 1
ATOM 650 O O . LEU A 1 80 ? -3.759 -21.267 23.967 1.00 62.03 80 LEU A O 1
ATOM 654 N N . THR A 1 81 ? -2.865 -21.898 22.026 1.00 63.22 81 THR A N 1
ATOM 655 C CA . THR A 1 81 ? -1.923 -22.880 22.573 1.00 63.22 81 THR A CA 1
ATOM 656 C C . THR A 1 81 ? -0.625 -22.260 23.088 1.00 63.22 81 THR A C 1
ATOM 658 O O . THR A 1 81 ? 0.079 -22.903 23.858 1.00 63.22 81 THR A O 1
ATOM 661 N N . GLN A 1 82 ? -0.301 -21.023 22.698 1.00 60.94 82 GLN A N 1
ATOM 662 C CA . GLN A 1 82 ? 0.821 -20.252 23.244 1.00 60.94 82 GLN A CA 1
ATOM 663 C C . GLN A 1 82 ? 0.270 -18.982 23.897 1.00 60.94 82 GLN A C 1
ATOM 665 O O . GLN A 1 82 ? 0.112 -17.941 23.259 1.00 60.94 82 GLN A O 1
ATOM 670 N N . LEU A 1 83 ? -0.095 -19.104 25.175 1.00 66.62 83 LEU A N 1
ATOM 671 C CA . LEU A 1 83 ? -0.680 -18.030 25.979 1.00 66.62 83 LEU A CA 1
ATOM 672 C C . LEU A 1 83 ? 0.403 -17.063 26.462 1.00 66.62 83 LEU A C 1
ATOM 674 O O . LEU A 1 83 ? 0.702 -16.990 27.651 1.00 66.62 83 LEU A O 1
ATOM 678 N N . ASP A 1 84 ? 0.989 -16.323 25.529 1.00 77.00 84 ASP A N 1
ATOM 679 C CA . ASP A 1 84 ? 1.807 -15.168 25.870 1.00 77.00 84 ASP A CA 1
ATOM 680 C C . ASP A 1 84 ? 0.904 -13.931 25.993 1.00 77.00 84 ASP A C 1
ATOM 682 O O . ASP A 1 84 ? 0.069 -13.667 25.115 1.00 77.00 84 ASP A O 1
ATOM 686 N N . ALA A 1 85 ? 1.030 -13.171 27.085 1.00 76.44 85 ALA A N 1
ATOM 687 C CA . ALA A 1 85 ? 0.106 -12.074 27.405 1.00 76.44 85 ALA A CA 1
ATOM 688 C C . ALA A 1 85 ? 0.078 -10.999 26.300 1.00 76.44 85 ALA A C 1
ATOM 690 O O . ALA A 1 85 ? -0.973 -10.429 25.993 1.00 76.44 85 ALA A O 1
ATOM 691 N N . HIS A 1 86 ? 1.223 -10.777 25.650 1.00 77.69 86 HIS A N 1
ATOM 692 C CA . HIS A 1 86 ? 1.361 -9.861 24.521 1.00 77.69 86 HIS A CA 1
ATOM 693 C C . HIS A 1 86 ? 0.576 -10.332 23.293 1.00 77.69 86 HIS A C 1
ATOM 695 O O . HIS A 1 86 ? -0.182 -9.557 22.707 1.00 77.69 86 HIS A O 1
ATOM 701 N N . THR A 1 87 ? 0.703 -11.607 22.924 1.00 78.31 87 THR A N 1
ATOM 702 C CA . THR A 1 87 ? 0.017 -12.185 21.761 1.00 78.31 87 THR A CA 1
ATOM 703 C C . THR A 1 87 ? -1.496 -12.132 21.939 1.00 78.31 87 THR A C 1
ATOM 705 O O . THR A 1 87 ? -2.212 -11.732 21.018 1.00 78.31 87 THR A O 1
ATOM 708 N N . VAL A 1 88 ? -1.996 -12.446 23.137 1.00 78.31 88 VAL A N 1
ATOM 709 C CA . VAL A 1 88 ? -3.431 -12.373 23.451 1.00 78.31 88 VAL A CA 1
ATOM 710 C C . VAL A 1 88 ? -3.946 -10.934 23.359 1.00 78.31 88 VAL A C 1
ATOM 712 O O . VAL A 1 88 ? -4.999 -10.701 22.763 1.00 78.31 88 VAL A O 1
ATOM 715 N N . PHE A 1 89 ? -3.193 -9.955 23.874 1.00 81.88 89 PHE A N 1
ATOM 716 C CA . PHE A 1 89 ? -3.578 -8.544 23.805 1.00 81.88 89 PHE A CA 1
ATOM 717 C C . PHE A 1 89 ? -3.702 -8.044 22.359 1.00 81.88 89 PHE A C 1
ATOM 719 O O . PHE A 1 89 ? -4.742 -7.498 21.988 1.00 81.88 89 PHE A O 1
ATOM 726 N N . TYR A 1 90 ? -2.687 -8.271 21.517 1.00 81.19 90 TYR A N 1
ATOM 727 C CA . TYR A 1 90 ? -2.729 -7.838 20.114 1.00 81.19 90 TYR A CA 1
ATOM 728 C C . TYR A 1 90 ? -3.850 -8.520 19.330 1.00 81.19 90 TYR A C 1
ATOM 730 O O . TYR A 1 90 ? -4.534 -7.870 18.539 1.00 81.19 90 TYR A O 1
ATOM 738 N N . SER A 1 91 ? -4.077 -9.805 19.594 1.00 79.31 91 SER A N 1
ATOM 739 C CA . SER A 1 91 ? -5.162 -10.574 18.984 1.00 79.31 91 SER A CA 1
ATOM 740 C C . SER A 1 91 ? -6.530 -10.006 19.361 1.00 79.31 91 SER A C 1
ATOM 742 O O . SER A 1 91 ? -7.377 -9.805 18.494 1.00 79.31 91 SER A O 1
ATOM 744 N N . MET A 1 92 ? -6.728 -9.659 20.636 1.00 81.12 92 MET A N 1
ATOM 745 C CA . MET A 1 92 ? -7.966 -9.045 21.119 1.00 81.12 92 MET A CA 1
ATOM 746 C C . MET A 1 92 ? -8.200 -7.671 20.484 1.00 81.12 92 MET A C 1
ATOM 748 O O . MET A 1 92 ? -9.294 -7.397 19.994 1.00 81.12 92 MET A O 1
ATOM 752 N N . VAL A 1 93 ? -7.172 -6.817 20.436 1.00 85.31 93 VAL A N 1
ATOM 753 C CA . VAL A 1 93 ? -7.254 -5.497 19.789 1.00 85.31 93 VAL A CA 1
ATOM 754 C C . VAL A 1 93 ? -7.597 -5.639 18.307 1.00 85.31 93 VAL A C 1
ATOM 756 O O . VAL A 1 93 ? -8.434 -4.891 17.803 1.00 85.31 93 VAL A O 1
ATOM 759 N N . PHE A 1 94 ? -6.998 -6.611 17.616 1.00 83.75 94 PHE A N 1
ATOM 760 C CA . PHE A 1 94 ? -7.265 -6.864 16.203 1.00 83.75 94 PHE A CA 1
ATOM 761 C C . PHE A 1 94 ? -8.707 -7.329 15.969 1.00 83.75 94 PHE A C 1
ATOM 763 O O . PHE A 1 94 ? -9.406 -6.746 15.142 1.00 83.75 94 PHE A O 1
ATOM 770 N N . VAL A 1 95 ? -9.191 -8.306 16.744 1.00 84.06 95 VAL A N 1
ATOM 771 C CA . VAL A 1 95 ? -10.579 -8.793 16.672 1.00 84.06 95 VAL A CA 1
ATOM 772 C C . VAL A 1 95 ? -11.564 -7.658 16.961 1.00 84.06 95 VAL A C 1
ATOM 774 O O . VAL A 1 95 ? -12.460 -7.403 16.157 1.00 84.06 95 VAL A O 1
ATOM 777 N N . VAL A 1 96 ? -11.373 -6.917 18.057 1.00 86.31 96 VAL A N 1
ATOM 778 C CA . VAL A 1 96 ? -12.234 -5.780 18.419 1.00 86.31 96 VAL A CA 1
ATOM 779 C C . VAL A 1 96 ? -12.211 -4.703 17.333 1.00 86.31 96 VAL A C 1
ATOM 781 O O . VAL A 1 96 ? -13.267 -4.185 16.972 1.00 86.31 96 VAL A O 1
ATOM 784 N N . GLY A 1 97 ? -11.040 -4.393 16.773 1.00 86.12 97 GLY A N 1
ATOM 785 C CA . GLY A 1 97 ? -10.889 -3.440 15.675 1.00 86.12 97 GLY A CA 1
ATOM 786 C C . GLY A 1 97 ? -11.666 -3.863 14.428 1.00 86.12 97 GLY A C 1
ATOM 787 O O . GLY A 1 97 ? -12.459 -3.078 13.908 1.00 86.12 97 GLY A O 1
ATOM 788 N N . VAL A 1 98 ? -11.511 -5.116 13.988 1.00 85.50 98 VAL A N 1
ATOM 789 C CA . VAL A 1 98 ? -12.210 -5.658 12.809 1.00 85.50 98 VAL A CA 1
ATOM 790 C C . VAL A 1 98 ? -13.724 -5.665 13.017 1.00 85.50 98 VAL A C 1
ATOM 792 O O . VAL A 1 98 ? -14.450 -5.137 12.176 1.00 85.50 98 VAL A O 1
ATOM 795 N N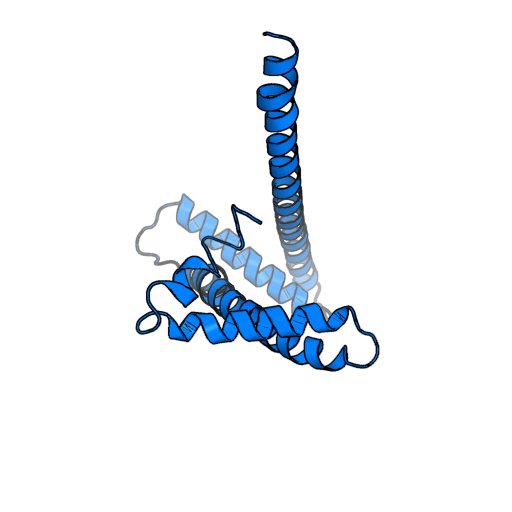 . PHE A 1 99 ? -14.218 -6.178 14.148 1.00 85.12 99 PHE A N 1
ATOM 796 C CA . PHE A 1 99 ? -15.655 -6.177 14.448 1.00 85.12 99 PHE A CA 1
ATOM 797 C C . PHE A 1 99 ? -16.230 -4.760 14.516 1.00 85.12 99 PHE A C 1
ATOM 799 O O . PHE A 1 99 ? -17.303 -4.499 13.978 1.00 85.12 99 PHE A O 1
ATOM 806 N N . SER A 1 100 ? -15.508 -3.827 15.134 1.00 84.50 100 SER A N 1
ATOM 807 C CA . SER A 1 100 ? -15.927 -2.431 15.261 1.00 84.50 100 SER A CA 1
ATOM 808 C C . SER A 1 100 ? -16.024 -1.718 13.905 1.00 84.50 100 SER A C 1
ATOM 810 O O . SER A 1 100 ? -16.998 -1.011 13.634 1.00 84.50 100 SER A O 1
ATOM 812 N N . VAL A 1 101 ? -15.059 -1.958 13.009 1.00 85.19 101 VAL A N 1
ATOM 813 C CA . VAL A 1 101 ? -15.065 -1.429 11.635 1.00 85.19 101 VAL A CA 1
ATOM 814 C C . VAL A 1 101 ? -16.167 -2.074 10.789 1.00 85.19 101 VAL A C 1
ATOM 816 O O . VAL A 1 101 ? -16.876 -1.366 10.073 1.00 85.19 101 VAL A O 1
ATOM 819 N N . LEU A 1 102 ? -16.373 -3.390 10.891 1.00 84.94 102 LEU A N 1
ATOM 820 C CA . LEU A 1 102 ? -17.468 -4.073 10.195 1.00 84.94 102 LEU A CA 1
ATOM 821 C C . LEU A 1 102 ? -18.833 -3.556 10.652 1.00 84.94 102 LEU A C 1
ATOM 823 O O . LEU A 1 102 ? -19.687 -3.290 9.810 1.00 84.94 102 LEU A O 1
ATOM 827 N N . LEU A 1 103 ? -19.023 -3.346 11.958 1.00 81.31 103 LEU A N 1
ATOM 828 C CA . LEU A 1 103 ? -20.245 -2.747 12.500 1.00 81.31 103 LEU A CA 1
ATOM 829 C C . LEU A 1 103 ? -20.472 -1.331 11.964 1.00 81.31 103 LEU A C 1
ATOM 831 O O . LEU A 1 103 ? -21.606 -0.991 11.633 1.00 81.31 103 LEU A O 1
ATOM 835 N N . TYR A 1 104 ? -19.417 -0.522 11.828 1.00 80.75 104 TYR A N 1
ATOM 836 C CA . TYR A 1 104 ? -19.510 0.794 11.193 1.00 80.75 104 TYR A CA 1
ATOM 837 C C . TYR A 1 104 ? -20.001 0.707 9.734 1.00 80.75 104 TYR A C 1
ATOM 839 O O . TYR A 1 104 ? -20.902 1.458 9.357 1.00 80.75 104 TYR A O 1
ATOM 847 N N . PHE A 1 105 ? -19.463 -0.217 8.929 1.00 81.38 105 PHE A N 1
ATOM 848 C CA . PHE A 1 105 ? -19.847 -0.366 7.519 1.00 81.38 105 PHE A CA 1
ATOM 849 C C . PHE A 1 105 ? -21.231 -1.007 7.319 1.00 81.38 105 PHE A C 1
ATOM 851 O O . PHE A 1 105 ? -22.002 -0.523 6.492 1.00 81.38 105 PHE A O 1
ATOM 858 N N . PHE A 1 106 ? -21.575 -2.058 8.072 1.00 75.25 106 PHE A N 1
ATOM 859 C CA . PHE A 1 106 ? -22.862 -2.760 7.947 1.00 75.25 106 PHE A CA 1
ATOM 860 C C . PHE A 1 106 ? -24.042 -1.953 8.507 1.00 75.25 106 PHE A C 1
ATOM 862 O O . PHE A 1 106 ? -25.108 -1.924 7.899 1.00 75.25 106 PHE A O 1
ATOM 869 N N . PHE A 1 107 ? -23.865 -1.267 9.642 1.00 64.00 107 PHE A N 1
ATOM 870 C CA . PHE A 1 107 ? -24.937 -0.528 10.327 1.00 64.00 107 PHE A CA 1
ATOM 871 C C . PHE A 1 107 ? -24.878 0.983 10.075 1.00 64.00 107 PHE A C 1
ATOM 873 O O . PHE A 1 107 ? -25.236 1.786 10.939 1.00 64.00 107 PHE A O 1
ATOM 880 N N . SER A 1 108 ? -24.446 1.406 8.885 1.00 62.31 108 SER A N 1
ATOM 881 C CA . SER A 1 108 ? -24.329 2.830 8.537 1.00 62.31 108 SER A CA 1
ATOM 882 C C . SER A 1 108 ? -25.674 3.590 8.573 1.00 62.31 108 SER A C 1
ATOM 884 O O . SER A 1 108 ? -25.671 4.817 8.656 1.00 62.31 108 SER A O 1
ATOM 886 N N . LYS A 1 109 ? -26.829 2.896 8.573 1.00 58.28 109 LYS A N 1
ATOM 887 C CA . LYS A 1 109 ? -28.150 3.532 8.399 1.00 58.28 109 LYS A CA 1
ATOM 888 C C . LYS A 1 109 ? -29.151 3.412 9.564 1.00 58.28 109 LYS A C 1
ATOM 890 O O . LYS A 1 109 ? -29.991 4.294 9.685 1.00 58.28 109 LYS A O 1
ATOM 895 N N . GLU A 1 110 ? -29.043 2.426 10.459 1.00 57.56 110 GLU A N 1
ATOM 896 C CA . GLU A 1 110 ? -29.904 2.311 11.656 1.00 57.56 110 GLU A CA 1
ATOM 897 C C . GLU A 1 110 ? -29.070 1.918 12.878 1.00 57.56 110 GLU A C 1
ATOM 899 O O . GLU A 1 110 ? -28.378 0.900 12.865 1.00 57.56 110 GLU A O 1
ATOM 904 N N . GLN A 1 111 ? -29.089 2.738 13.937 1.00 53.62 111 GLN A N 1
ATOM 905 C CA . GLN A 1 111 ? -28.258 2.505 15.121 1.00 53.62 111 GLN A CA 1
ATOM 906 C C . GLN A 1 111 ? -29.032 2.688 16.426 1.00 53.62 111 GLN A C 1
ATOM 908 O O . GLN A 1 111 ? -29.491 3.783 16.746 1.00 53.62 111 GLN A O 1
ATOM 913 N N . ASN A 1 112 ? -29.049 1.629 17.238 1.00 63.41 112 ASN A N 1
ATOM 914 C CA . ASN A 1 112 ? -29.306 1.720 18.674 1.00 63.41 112 ASN A CA 1
ATOM 915 C C . ASN A 1 112 ? -28.140 2.450 19.379 1.00 63.41 112 ASN A C 1
ATOM 917 O O . ASN A 1 112 ? -27.002 2.453 18.898 1.00 63.41 112 ASN A O 1
ATOM 921 N N . ALA A 1 113 ? -28.395 3.057 20.546 1.00 62.41 113 ALA A N 1
ATOM 922 C CA . ALA A 1 113 ? -27.430 3.920 21.250 1.00 62.41 113 ALA A CA 1
ATOM 923 C C . ALA A 1 113 ? -26.070 3.248 21.560 1.00 62.41 113 ALA A C 1
ATOM 925 O O . ALA A 1 113 ? -25.038 3.923 21.586 1.00 62.41 113 ALA A O 1
ATOM 926 N N . VAL A 1 114 ? -26.055 1.924 21.754 1.00 70.38 114 VAL A N 1
ATOM 927 C CA . VAL A 1 114 ? -24.840 1.123 21.993 1.00 70.38 114 VAL A CA 1
ATOM 928 C C . VAL A 1 114 ? -24.053 0.900 20.696 1.00 70.38 114 VAL A C 1
ATOM 930 O O . VAL A 1 114 ? -22.843 1.131 20.665 1.00 70.38 114 VAL A O 1
ATOM 933 N N . THR A 1 115 ? -24.737 0.563 19.599 1.00 68.94 115 THR A N 1
ATOM 934 C CA . THR A 1 115 ? -24.137 0.374 18.266 1.00 68.94 115 THR A CA 1
ATOM 935 C C . THR A 1 115 ? -23.415 1.635 17.789 1.00 68.94 115 THR A C 1
ATOM 937 O O . THR A 1 115 ? -22.322 1.545 17.236 1.00 68.94 115 THR A O 1
ATOM 940 N N . LYS A 1 116 ? -23.946 2.825 18.103 1.00 71.19 116 LYS A N 1
ATOM 941 C CA . LYS A 1 116 ? -23.322 4.114 17.755 1.00 71.19 116 LYS A CA 1
ATOM 942 C C . LYS A 1 116 ? -21.999 4.385 18.470 1.00 71.19 116 LYS A C 1
ATOM 944 O O . LYS A 1 116 ? -21.124 5.053 17.915 1.00 71.19 116 LYS A O 1
ATOM 949 N N . ARG A 1 117 ? -21.822 3.874 19.693 1.00 74.19 117 ARG A N 1
ATOM 950 C CA . ARG A 1 117 ? -20.550 3.991 20.430 1.00 74.19 117 ARG A CA 1
ATOM 951 C C . ARG A 1 117 ? -19.496 3.042 19.872 1.00 74.19 117 ARG A C 1
ATOM 953 O O . ARG A 1 117 ? -18.361 3.468 19.682 1.00 74.19 117 ARG A O 1
ATOM 960 N N . VAL A 1 118 ? -19.881 1.806 19.554 1.00 76.69 118 VAL A N 1
ATOM 961 C CA . VAL A 1 118 ? -18.972 0.827 18.938 1.00 76.69 118 VAL A CA 1
ATOM 962 C C . VAL A 1 118 ? -18.566 1.288 17.536 1.00 76.69 118 VAL A C 1
ATOM 964 O O . VAL A 1 118 ? -17.379 1.385 17.258 1.00 76.69 118 VAL A O 1
ATOM 967 N N . ALA A 1 119 ? -19.509 1.737 16.704 1.00 75.81 119 ALA A N 1
ATOM 968 C CA . ALA A 1 119 ? -19.205 2.276 15.377 1.00 75.81 119 ALA A CA 1
ATOM 969 C C . ALA A 1 119 ? -18.237 3.477 15.421 1.00 75.81 119 ALA A C 1
ATOM 971 O O . ALA A 1 119 ? -17.390 3.620 14.542 1.00 75.81 119 ALA A O 1
ATOM 972 N N . ARG A 1 120 ? -18.301 4.320 16.465 1.00 79.69 120 ARG A N 1
ATOM 973 C CA . ARG A 1 120 ? -17.351 5.430 16.648 1.00 79.69 120 ARG A CA 1
ATOM 974 C C . ARG A 1 120 ? -15.922 4.941 16.884 1.00 79.69 120 ARG A C 1
ATOM 976 O O . ARG A 1 120 ? -15.002 5.558 16.358 1.00 79.69 120 ARG A O 1
ATOM 983 N N . LEU A 1 121 ? -15.726 3.851 17.630 1.00 85.12 121 LEU A N 1
ATOM 984 C CA . LEU A 1 121 ? -14.401 3.231 17.750 1.00 85.12 121 LEU A CA 1
ATOM 985 C C . LEU A 1 121 ? -13.902 2.747 16.384 1.00 85.12 121 LEU A C 1
ATOM 987 O O . LEU A 1 121 ? -12.743 2.974 16.054 1.00 85.12 121 LEU A O 1
ATOM 991 N N . GLY A 1 122 ? -14.781 2.171 15.561 1.00 83.56 122 GLY A N 1
ATOM 992 C CA . GLY A 1 122 ? -14.450 1.730 14.205 1.00 83.56 122 GLY A CA 1
ATOM 993 C C . GLY A 1 122 ? -13.944 2.877 13.330 1.00 83.56 122 GLY A C 1
ATOM 994 O O . GLY A 1 122 ? -12.939 2.723 12.643 1.00 83.56 122 GLY A O 1
ATOM 995 N N . ILE A 1 123 ? -14.564 4.059 13.427 1.00 86.31 123 ILE A N 1
ATOM 996 C CA . ILE A 1 123 ? -14.108 5.272 12.723 1.00 86.31 123 ILE A CA 1
ATOM 997 C C . ILE A 1 123 ? -12.680 5.648 13.136 1.00 86.31 123 ILE A C 1
ATOM 999 O O . ILE A 1 123 ? -11.866 5.965 12.274 1.00 86.31 123 ILE A O 1
ATOM 1003 N N . TRP A 1 124 ? -12.350 5.591 14.429 1.00 89.19 124 TRP A N 1
ATOM 1004 C CA . TRP A 1 124 ? -10.994 5.888 14.906 1.00 89.19 124 TRP A CA 1
ATOM 1005 C C . TRP A 1 124 ? -9.960 4.901 14.362 1.00 89.19 124 TRP A C 1
ATOM 1007 O O . TRP A 1 124 ? -8.928 5.331 13.848 1.00 89.19 124 TRP A O 1
ATOM 1017 N N . PHE A 1 125 ? -10.254 3.599 14.407 1.00 88.06 125 PHE A N 1
ATOM 1018 C CA . PHE A 1 125 ? -9.396 2.579 13.793 1.00 88.06 125 PHE A CA 1
ATOM 1019 C C . PHE A 1 125 ? -9.178 2.855 12.301 1.00 88.06 125 PHE A C 1
ATOM 1021 O O . PHE A 1 125 ? -8.050 2.824 11.817 1.00 88.06 125 PHE A O 1
ATOM 1028 N N . LEU A 1 126 ? -10.248 3.204 11.591 1.00 87.69 126 LEU A N 1
ATOM 1029 C CA . LEU A 1 126 ? -10.238 3.460 10.157 1.00 87.69 126 LEU A CA 1
ATOM 1030 C C . LEU A 1 126 ? -9.422 4.719 9.804 1.00 87.69 126 LEU A C 1
ATOM 1032 O O . LEU A 1 126 ? -8.606 4.678 8.883 1.00 87.69 126 LEU A O 1
ATOM 1036 N N . MET A 1 127 ? -9.550 5.802 10.578 1.00 92.44 127 MET A N 1
ATOM 1037 C CA . MET A 1 127 ? -8.732 7.013 10.417 1.00 92.44 127 MET A CA 1
ATOM 1038 C C . MET A 1 127 ? -7.240 6.740 10.642 1.00 92.44 127 MET A C 1
ATOM 1040 O O . MET A 1 127 ? -6.412 7.212 9.863 1.00 92.44 127 MET A O 1
ATOM 1044 N N . ILE A 1 128 ? -6.886 5.951 11.664 1.00 91.56 128 ILE A N 1
ATOM 1045 C CA . ILE A 1 128 ? -5.489 5.585 11.942 1.00 91.56 128 ILE A CA 1
ATOM 1046 C C . ILE A 1 128 ? -4.925 4.726 10.803 1.00 91.56 128 ILE A C 1
ATOM 1048 O O . ILE A 1 12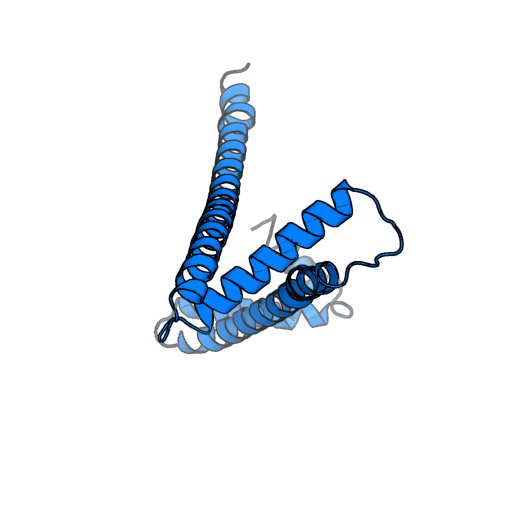8 ? -3.843 5.019 10.292 1.00 91.56 128 ILE A O 1
ATOM 1052 N N . SER A 1 129 ? -5.658 3.699 10.362 1.00 87.25 129 SER A N 1
ATOM 1053 C CA . SER A 1 129 ? -5.225 2.825 9.266 1.00 87.25 129 SER A CA 1
ATOM 1054 C C . SER A 1 129 ? -5.052 3.582 7.950 1.00 87.25 129 SER A C 1
ATOM 1056 O O . SER A 1 129 ? -4.054 3.384 7.257 1.00 87.25 129 SER A O 1
ATOM 1058 N N . PHE A 1 130 ? -5.976 4.484 7.611 1.00 88.38 130 PHE A N 1
ATOM 1059 C CA . PHE A 1 130 ? -5.842 5.323 6.421 1.00 88.38 130 PHE A CA 1
ATOM 1060 C C . PHE A 1 130 ? -4.677 6.302 6.546 1.00 88.38 130 PHE A C 1
ATOM 1062 O O . PHE A 1 130 ? -3.898 6.421 5.603 1.00 88.38 130 PHE A O 1
ATOM 1069 N N . GLY A 1 131 ? -4.495 6.940 7.705 1.00 91.75 131 GLY A N 1
ATOM 1070 C CA . GLY A 1 131 ? -3.351 7.816 7.962 1.00 91.75 131 GLY A CA 1
ATOM 1071 C C . GLY A 1 131 ? -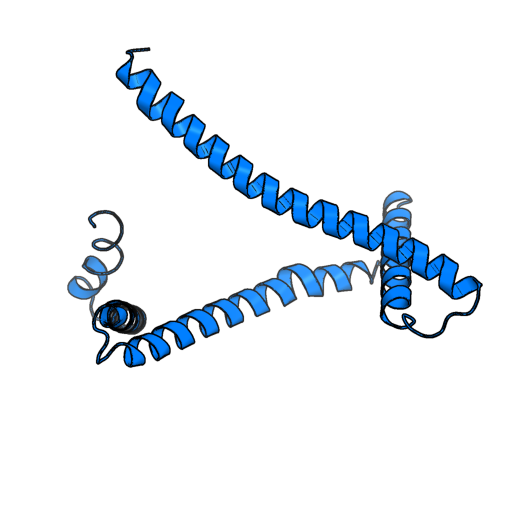2.010 7.100 7.777 1.00 91.75 131 GLY A C 1
ATOM 1072 O O . GLY A 1 131 ? -1.122 7.619 7.101 1.00 91.75 131 GLY A O 1
ATOM 1073 N N . ALA A 1 132 ? -1.887 5.874 8.292 1.00 91.75 132 ALA A N 1
ATOM 1074 C CA . ALA A 1 132 ? -0.698 5.044 8.110 1.00 91.75 132 ALA A CA 1
ATOM 1075 C C . ALA A 1 132 ? -0.465 4.671 6.635 1.00 91.75 132 ALA A C 1
ATOM 1077 O O . ALA A 1 132 ? 0.659 4.781 6.141 1.00 91.75 132 ALA A O 1
ATOM 1078 N N . ALA A 1 133 ? -1.519 4.287 5.906 1.00 88.19 133 ALA A N 1
ATOM 1079 C CA . ALA A 1 133 ? -1.426 3.954 4.485 1.00 88.19 133 ALA A CA 1
ATOM 1080 C C . ALA A 1 133 ? -0.999 5.163 3.632 1.00 88.19 133 ALA A C 1
ATOM 1082 O O . ALA A 1 133 ? -0.094 5.048 2.802 1.00 88.19 133 ALA A O 1
ATOM 1083 N N . PHE A 1 134 ? -1.587 6.341 3.870 1.00 87.94 134 PHE A N 1
ATOM 1084 C CA . PHE A 1 134 ? -1.162 7.578 3.214 1.00 87.94 134 PHE A CA 1
ATOM 1085 C C . PHE A 1 134 ? 0.300 7.906 3.546 1.00 87.94 134 PHE A C 1
ATOM 1087 O O . PHE A 1 134 ? 1.086 8.151 2.627 1.00 87.94 134 PHE A O 1
ATOM 1094 N N . GLY A 1 135 ? 0.696 7.824 4.821 1.00 91.19 135 GLY A N 1
ATOM 1095 C CA . GLY A 1 135 ? 2.075 8.053 5.262 1.00 91.19 135 GLY A CA 1
ATOM 1096 C C . GLY A 1 135 ? 3.091 7.135 4.578 1.00 91.19 135 GLY A C 1
ATOM 1097 O O . GLY A 1 135 ? 4.130 7.607 4.119 1.00 91.19 135 GLY A O 1
ATOM 1098 N N . PHE A 1 136 ? 2.764 5.851 4.412 1.00 89.19 136 PHE A N 1
ATOM 1099 C CA . PHE A 1 136 ? 3.618 4.887 3.712 1.00 89.19 136 PHE A CA 1
ATOM 1100 C C . PHE A 1 136 ? 3.872 5.287 2.249 1.00 89.19 136 PHE A C 1
ATOM 1102 O O . PHE A 1 136 ? 5.007 5.245 1.770 1.00 89.19 136 PHE A O 1
ATOM 1109 N N . THR A 1 137 ? 2.843 5.755 1.534 1.00 89.75 137 THR A N 1
ATOM 1110 C CA . THR A 1 137 ? 3.014 6.210 0.141 1.00 89.75 137 THR A CA 1
ATOM 1111 C C . THR A 1 137 ? 3.841 7.493 0.032 1.00 89.75 137 THR A C 1
ATOM 1113 O O . THR A 1 137 ? 4.653 7.627 -0.887 1.00 89.75 137 THR A O 1
ATOM 1116 N N . VAL A 1 138 ? 3.677 8.424 0.980 1.00 91.94 138 VAL A N 1
ATOM 1117 C CA . VAL A 1 138 ? 4.485 9.650 1.053 1.00 91.94 138 VAL A CA 1
ATOM 1118 C C . VAL A 1 138 ? 5.942 9.297 1.336 1.00 91.94 138 VAL A C 1
ATOM 1120 O O . VAL A 1 138 ? 6.826 9.790 0.636 1.00 91.94 138 VAL A O 1
ATOM 1123 N N . MET A 1 139 ? 6.197 8.388 2.280 1.00 93.88 139 MET A N 1
ATOM 1124 C CA . MET A 1 139 ? 7.544 7.912 2.596 1.00 93.88 139 MET A CA 1
ATOM 1125 C C . MET A 1 139 ? 8.230 7.301 1.371 1.00 93.88 139 MET A C 1
ATOM 1127 O O . MET A 1 139 ? 9.389 7.616 1.111 1.00 93.88 139 MET A O 1
ATOM 1131 N N . GLY A 1 140 ? 7.516 6.507 0.567 1.00 91.31 140 GLY A N 1
ATOM 1132 C CA . GLY A 1 140 ? 8.056 5.964 -0.682 1.00 91.31 140 GLY A CA 1
ATOM 1133 C C . GLY A 1 140 ? 8.507 7.055 -1.663 1.00 91.31 140 GLY A C 1
ATOM 1134 O O . GLY A 1 140 ? 9.581 6.961 -2.256 1.00 91.31 140 GLY A O 1
ATOM 1135 N N . ARG A 1 141 ? 7.733 8.139 -1.795 1.00 91.88 141 ARG A N 1
ATOM 1136 C CA . ARG A 1 141 ? 8.094 9.278 -2.660 1.00 91.88 141 ARG A CA 1
ATOM 1137 C C . ARG A 1 141 ? 9.268 10.085 -2.108 1.00 91.88 141 ARG A C 1
ATOM 1139 O O . ARG A 1 141 ? 10.155 10.455 -2.871 1.00 91.88 141 ARG A O 1
ATOM 1146 N N . VAL A 1 142 ? 9.296 10.329 -0.799 1.00 93.62 142 VAL A N 1
ATOM 1147 C CA . VAL A 1 142 ? 10.417 11.009 -0.131 1.00 93.62 142 VAL A CA 1
ATOM 1148 C C . VAL A 1 142 ? 11.695 10.176 -0.244 1.00 93.62 142 VAL A C 1
ATOM 1150 O O . VAL A 1 142 ? 12.749 10.723 -0.543 1.00 93.62 142 VAL A O 1
ATOM 1153 N N . SER A 1 143 ? 11.606 8.853 -0.103 1.00 94.06 143 SER A N 1
ATOM 1154 C CA . SER A 1 143 ? 12.739 7.938 -0.276 1.00 94.06 143 SER A CA 1
ATOM 1155 C C . SER A 1 143 ? 13.338 8.028 -1.685 1.00 94.06 143 SER A C 1
ATOM 1157 O O . SER A 1 143 ? 14.555 8.152 -1.826 1.00 94.06 143 SER A O 1
ATOM 1159 N N . LEU A 1 144 ? 12.499 8.075 -2.727 1.00 91.94 144 LEU A N 1
ATOM 1160 C CA . LEU A 1 144 ? 12.968 8.287 -4.101 1.00 91.94 144 LEU A CA 1
ATOM 1161 C C . LEU A 1 144 ? 13.630 9.658 -4.286 1.00 91.94 144 LEU A C 1
ATOM 1163 O O . LEU A 1 144 ? 14.656 9.749 -4.960 1.00 91.94 144 LEU A O 1
ATOM 1167 N N . LEU A 1 145 ? 13.076 10.715 -3.685 1.00 93.81 145 LEU A N 1
ATOM 1168 C CA . LEU A 1 145 ? 13.671 12.052 -3.728 1.00 93.81 145 LEU A CA 1
ATOM 1169 C C . LEU A 1 145 ? 15.049 12.070 -3.056 1.00 93.81 145 LEU A C 1
ATOM 1171 O O . LEU A 1 145 ? 15.993 12.595 -3.636 1.00 93.81 145 LEU A O 1
ATOM 1175 N N . ILE A 1 146 ? 15.185 11.448 -1.883 1.00 91.81 146 ILE A N 1
ATOM 1176 C CA . ILE A 1 146 ? 16.468 11.297 -1.185 1.00 91.81 146 ILE A CA 1
ATOM 1177 C C . ILE A 1 146 ? 17.463 10.528 -2.059 1.00 91.81 146 ILE A C 1
ATOM 1179 O O . ILE A 1 146 ? 18.613 10.940 -2.169 1.00 91.81 146 ILE A O 1
ATOM 1183 N N . GLY A 1 147 ? 17.036 9.451 -2.723 1.00 91.69 147 GLY A N 1
ATOM 1184 C CA . GLY A 1 147 ? 17.888 8.714 -3.661 1.00 91.69 147 GLY A CA 1
ATOM 1185 C C . GLY A 1 147 ? 18.381 9.586 -4.821 1.00 91.69 147 GLY A C 1
ATOM 1186 O O . GLY A 1 147 ? 19.549 9.522 -5.196 1.00 91.69 147 GLY A O 1
ATOM 1187 N N . ARG A 1 148 ? 17.522 10.463 -5.354 1.00 92.94 148 ARG A N 1
ATOM 1188 C CA . ARG A 1 148 ? 17.902 11.418 -6.408 1.00 92.94 148 ARG A CA 1
ATOM 1189 C C . ARG A 1 148 ? 18.808 12.539 -5.906 1.00 92.94 148 ARG A C 1
ATOM 1191 O O . ARG A 1 148 ? 19.717 12.917 -6.635 1.00 92.94 148 ARG A O 1
ATOM 1198 N N . LEU A 1 149 ? 18.592 13.045 -4.693 1.00 92.81 149 LEU A N 1
ATOM 1199 C CA . LEU A 1 149 ? 19.473 14.037 -4.072 1.00 92.81 149 LEU A CA 1
ATOM 1200 C C . LEU A 1 149 ? 20.851 13.448 -3.765 1.00 92.81 149 LEU A C 1
ATOM 1202 O O . LEU A 1 149 ? 21.844 14.107 -4.037 1.00 92.81 149 LEU A O 1
ATOM 1206 N N . ASN A 1 150 ? 20.925 12.203 -3.283 1.00 91.06 150 ASN A N 1
ATOM 1207 C CA . ASN A 1 150 ? 22.202 11.509 -3.102 1.00 91.06 150 ASN A CA 1
ATOM 1208 C C . ASN A 1 150 ? 22.955 11.386 -4.426 1.00 91.06 150 ASN A C 1
ATOM 1210 O O . ASN A 1 150 ? 24.105 11.792 -4.479 1.00 91.06 150 ASN A O 1
ATOM 1214 N N . PHE A 1 151 ? 22.299 10.935 -5.500 1.00 89.44 151 PHE A N 1
ATOM 1215 C CA . PHE A 1 151 ? 22.918 10.891 -6.830 1.00 89.44 151 PHE A CA 1
ATOM 1216 C C . PHE A 1 151 ? 23.412 12.272 -7.287 1.00 89.44 151 PHE A C 1
ATOM 1218 O O . PHE A 1 151 ? 24.547 12.429 -7.724 1.00 89.44 151 PHE A O 1
ATOM 1225 N N . LEU A 1 152 ? 22.569 13.303 -7.167 1.00 89.81 152 LEU A N 1
ATOM 1226 C CA . LEU A 1 152 ? 22.926 14.647 -7.614 1.00 89.81 152 LEU A CA 1
ATOM 1227 C C . LEU A 1 152 ? 24.112 15.209 -6.819 1.00 89.81 152 LEU A C 1
ATOM 1229 O O . LEU A 1 152 ? 24.989 15.843 -7.390 1.00 89.81 152 LEU A O 1
ATOM 1233 N N . ILE A 1 153 ? 24.143 14.987 -5.508 1.00 88.44 153 ILE A N 1
ATOM 1234 C CA . ILE A 1 153 ? 25.182 15.537 -4.645 1.00 88.44 153 ILE A CA 1
ATOM 1235 C C . ILE A 1 153 ? 26.455 14.679 -4.748 1.00 88.44 153 ILE A C 1
ATOM 1237 O O . ILE A 1 153 ? 27.489 15.200 -5.150 1.00 88.44 153 ILE A O 1
ATOM 1241 N N . LEU A 1 154 ? 26.382 13.382 -4.431 1.00 85.38 154 LEU A N 1
ATOM 1242 C CA . LEU A 1 154 ? 27.521 12.453 -4.324 1.00 85.38 154 LEU A CA 1
ATOM 1243 C C . LEU A 1 154 ? 28.113 12.038 -5.669 1.00 85.38 154 LEU A C 1
ATOM 1245 O O . LEU A 1 154 ? 29.331 11.978 -5.782 1.00 85.38 154 LEU A O 1
ATOM 1249 N N . ASP A 1 155 ? 27.285 11.778 -6.679 1.00 85.19 155 ASP A N 1
ATOM 1250 C CA . ASP A 1 155 ? 27.774 11.241 -7.956 1.00 85.19 155 ASP A CA 1
ATOM 1251 C C . ASP A 1 155 ? 27.978 12.332 -9.013 1.00 85.19 155 ASP A C 1
ATOM 1253 O O . ASP A 1 155 ? 28.721 12.133 -9.974 1.00 85.19 155 ASP A O 1
ATOM 1257 N N . TRP A 1 156 ? 27.321 13.488 -8.865 1.00 84.88 156 TRP A N 1
ATOM 1258 C CA . TRP A 1 156 ? 27.422 14.581 -9.833 1.00 84.88 156 TRP A CA 1
ATOM 1259 C C . TRP A 1 156 ? 28.166 15.804 -9.283 1.00 84.88 156 TRP A C 1
ATOM 1261 O O . TRP A 1 156 ? 29.148 16.217 -9.893 1.00 84.88 156 TRP A O 1
ATOM 1271 N N . ILE A 1 157 ? 27.770 16.374 -8.137 1.00 83.50 157 ILE A N 1
ATOM 1272 C CA . ILE A 1 157 ? 28.385 17.604 -7.587 1.00 83.50 157 ILE A CA 1
ATOM 1273 C C . ILE A 1 157 ? 29.778 17.357 -6.991 1.00 83.50 157 ILE A C 1
ATOM 1275 O O . ILE A 1 157 ? 30.706 18.083 -7.334 1.00 83.50 157 ILE A O 1
ATOM 1279 N N . TYR A 1 158 ? 29.954 16.365 -6.116 1.00 84.06 158 TYR A N 1
ATOM 1280 C CA . TYR A 1 158 ? 31.253 16.101 -5.473 1.00 84.06 158 TYR A CA 1
ATOM 1281 C C . TYR A 1 158 ? 32.375 15.817 -6.500 1.00 84.06 158 TYR A C 1
ATOM 1283 O O . TYR A 1 158 ? 33.379 16.535 -6.493 1.00 84.06 158 TYR A O 1
ATOM 1291 N N . PRO A 1 159 ? 32.179 14.925 -7.497 1.00 83.69 159 PRO A N 1
ATOM 1292 C CA . PRO A 1 159 ? 33.201 14.640 -8.504 1.00 83.69 159 PRO A CA 1
ATOM 1293 C C . PRO A 1 159 ? 33.475 15.819 -9.443 1.00 83.69 159 PRO A C 1
ATOM 1295 O O . PRO A 1 159 ? 34.590 15.955 -9.942 1.00 83.69 159 PRO A O 1
ATOM 1298 N N . THR A 1 160 ? 32.481 16.680 -9.699 1.00 81.94 160 THR A N 1
ATOM 1299 C CA . THR A 1 160 ? 32.664 17.869 -10.552 1.00 81.94 160 THR A CA 1
ATOM 1300 C C . THR A 1 160 ? 33.325 19.031 -9.817 1.00 81.94 160 THR A C 1
ATOM 1302 O O . THR A 1 160 ? 34.033 19.813 -10.449 1.00 81.94 160 THR A O 1
ATOM 1305 N N . LEU A 1 161 ? 33.148 19.135 -8.497 1.00 79.88 161 LEU A N 1
ATOM 1306 C CA . LEU A 1 161 ? 33.849 20.101 -7.646 1.00 79.88 161 LEU A CA 1
ATOM 1307 C C . LEU A 1 161 ? 35.231 19.610 -7.179 1.00 79.88 161 LEU A C 1
ATOM 1309 O O . LEU A 1 161 ? 35.966 20.389 -6.574 1.00 79.88 161 LEU A O 1
ATOM 1313 N N . GLY A 1 162 ? 35.606 18.364 -7.486 1.00 72.94 162 GLY A N 1
ATOM 1314 C CA . GLY A 1 162 ? 36.921 17.800 -7.170 1.00 72.94 162 GLY A CA 1
ATOM 1315 C C . GLY A 1 162 ? 37.142 17.509 -5.681 1.00 72.94 162 GLY A C 1
ATOM 1316 O O . GLY A 1 162 ? 38.292 17.518 -5.239 1.00 72.94 162 GLY A O 1
ATOM 1317 N N . MET A 1 163 ? 36.060 17.288 -4.926 1.00 57.41 163 MET A N 1
ATOM 1318 C CA . MET A 1 163 ? 36.072 16.871 -3.515 1.00 57.41 163 MET A CA 1
ATOM 1319 C C . MET A 1 163 ? 35.654 15.412 -3.369 1.00 57.41 163 MET A C 1
ATOM 1321 O O . MET A 1 163 ? 34.670 15.021 -4.035 1.00 57.41 163 MET A O 1
#

Sequence (163 aa):
LNQTLVPNLIEPLFGDTARNWDLVVPGILGFMLYIRYIPKIAWVSRFALAIYVTYYIGVEFTRKVHGEVLPQLSRLIVPLTQLDAHTVFYSMVFVVGVFSVLLYFFFSKEQNAVTKRVARLGIWFLMISFGAAFGFTVMGRVSLLIGRLNFLILDWIYPTLGM

pLDDT: mean 79.25, std 12.96, range [44.12, 94.75]